Protein AF-W1XNH8-F1 (afdb_monomer)

Mean predicted aligned error: 4.74 Å

Nearest PDB structures (foldseek):
  5d0n-assembly1_A  TM=9.566E-01  e=1.622E-05  Zea mays
  5wtd-assembly1_A  TM=5.239E-01  e=3.027E+00  Homo sapiens
  8j3g-assembly1_A  TM=3.648E-01  e=2.015E+00  Coptis chinensis
  8dp2-assembly1_A  TM=4.275E-01  e=3.710E+00  Pseudomonas aeruginosa PAO1

Secondary structure (DSSP, 8-state):
---TTT-THHHHT-SEEEEESTTSSHHHHHHHHHHTT--EEEEE--TTPPPPHHHHHS-GGGEEEE-----

Solvent-accessible surface area (backbone atoms only — not comparable to full-atom values): 4480 Å² total; per-residue (Å²): 140,82,68,83,70,80,50,74,69,48,64,74,72,27,66,31,36,42,33,29,46,88,91,39,56,59,67,66,50,38,52,56,35,43,74,73,74,38,47,56,34,64,45,78,52,52,88,96,57,81,77,65,70,60,67,76,73,44,68,70,90,34,55,44,80,36,77,71,80,93,121

Structure (mmCIF, N/CA/C/O backbone):
data_AF-W1XNH8-F1
#
_entry.id   AF-W1XNH8-F1
#
loop_
_atom_site.group_PDB
_atom_site.id
_atom_site.type_symbol
_atom_site.label_atom_id
_atom_site.label_alt_id
_atom_site.label_comp_id
_atom_site.label_asym_id
_atom_site.label_entity_id
_atom_site.label_seq_id
_atom_site.pdbx_PDB_ins_code
_atom_site.Cartn_x
_atom_site.Cartn_y
_atom_site.Cartn_z
_atom_site.occupancy
_atom_site.B_iso_or_equiv
_atom_site.auth_seq_id
_atom_site.auth_comp_id
_atom_site.auth_asym_id
_atom_site.auth_atom_id
_atom_site.pdbx_PDB_model_num
ATOM 1 N N . LYS A 1 1 ? 8.831 8.412 6.006 1.00 41.66 1 LYS A N 1
ATOM 2 C CA . LYS A 1 1 ? 9.582 7.165 5.740 1.00 41.66 1 LYS A CA 1
ATOM 3 C C . LYS A 1 1 ? 8.889 6.034 6.488 1.00 41.66 1 LYS A C 1
ATOM 5 O O . LYS A 1 1 ? 9.124 5.877 7.675 1.00 41.66 1 LYS A O 1
ATOM 10 N N . TYR A 1 2 ? 7.946 5.366 5.831 1.00 47.59 2 TY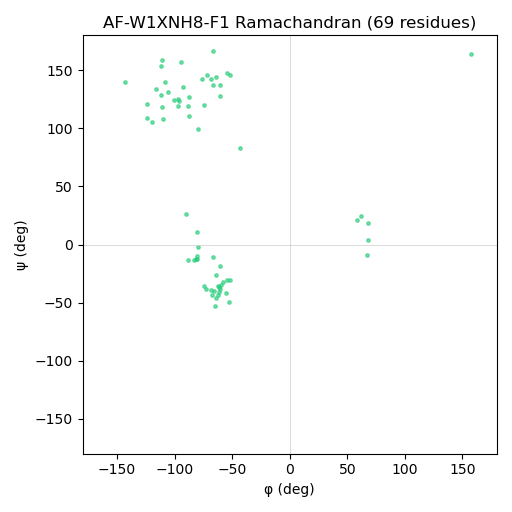R A N 1
ATOM 11 C CA . TYR A 1 2 ? 7.404 4.079 6.263 1.00 47.59 2 TYR A CA 1
ATOM 12 C C . TYR A 1 2 ? 7.952 3.096 5.232 1.00 47.59 2 TYR A C 1
ATOM 14 O O . TYR A 1 2 ? 7.628 3.228 4.055 1.00 47.59 2 TYR A O 1
ATOM 22 N N . ASP A 1 3 ? 8.911 2.281 5.664 1.00 50.25 3 ASP A N 1
ATOM 23 C CA . ASP A 1 3 ? 9.753 1.455 4.799 1.00 50.25 3 ASP A CA 1
ATOM 24 C C . ASP A 1 3 ? 8.962 0.336 4.122 1.00 50.25 3 ASP A C 1
ATOM 26 O O . ASP A 1 3 ? 8.094 -0.294 4.728 1.00 50.25 3 ASP A O 1
ATOM 30 N N . ASP A 1 4 ? 9.347 0.099 2.872 1.00 52.34 4 ASP A N 1
ATOM 31 C CA . ASP A 1 4 ? 8.910 -0.920 1.922 1.00 52.34 4 ASP A CA 1
ATOM 32 C C . ASP A 1 4 ? 8.764 -2.327 2.534 1.00 52.34 4 ASP A C 1
ATOM 34 O O . ASP A 1 4 ? 9.659 -3.167 2.448 1.00 52.34 4 ASP A O 1
ATOM 38 N N . GLY A 1 5 ? 7.625 -2.601 3.174 1.00 50.66 5 GLY A N 1
ATOM 39 C CA . GLY A 1 5 ? 7.219 -3.951 3.580 1.00 50.66 5 GLY A CA 1
ATOM 40 C C . GLY A 1 5 ? 8.046 -4.613 4.691 1.00 50.66 5 GLY A C 1
ATOM 41 O O . GLY A 1 5 ? 7.773 -5.758 5.030 1.00 50.66 5 GLY A O 1
ATOM 42 N N . LYS A 1 6 ? 9.026 -3.926 5.294 1.00 53.34 6 LYS A N 1
ATOM 43 C CA . LYS A 1 6 ? 9.893 -4.516 6.338 1.00 53.34 6 LYS A CA 1
ATOM 44 C C . LYS A 1 6 ? 9.285 -4.548 7.736 1.00 53.34 6 LYS A C 1
ATOM 46 O O . LYS A 1 6 ? 9.834 -5.202 8.617 1.00 53.34 6 LYS A O 1
ATOM 51 N N . ASN A 1 7 ? 8.184 -3.835 7.965 1.00 58.69 7 ASN A N 1
ATOM 52 C CA . ASN A 1 7 ? 7.529 -3.809 9.265 1.00 58.69 7 ASN A CA 1
ATOM 53 C C . ASN A 1 7 ? 6.089 -4.330 9.125 1.00 58.69 7 ASN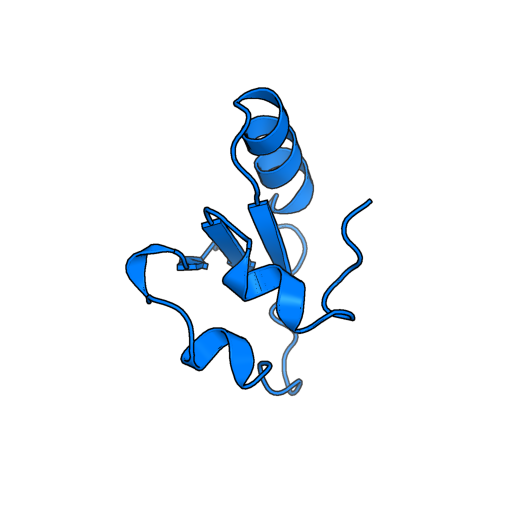 A C 1
ATOM 55 O O . ASN A 1 7 ? 5.236 -3.588 8.632 1.00 58.69 7 ASN A O 1
ATOM 59 N N . PRO A 1 8 ? 5.802 -5.567 9.570 1.00 58.56 8 PRO A N 1
ATOM 60 C CA . PRO A 1 8 ? 4.467 -6.173 9.523 1.00 58.56 8 PRO A CA 1
ATOM 61 C C . PRO A 1 8 ? 3.375 -5.288 10.140 1.00 58.56 8 PRO A C 1
ATOM 63 O O . PRO A 1 8 ? 2.237 -5.24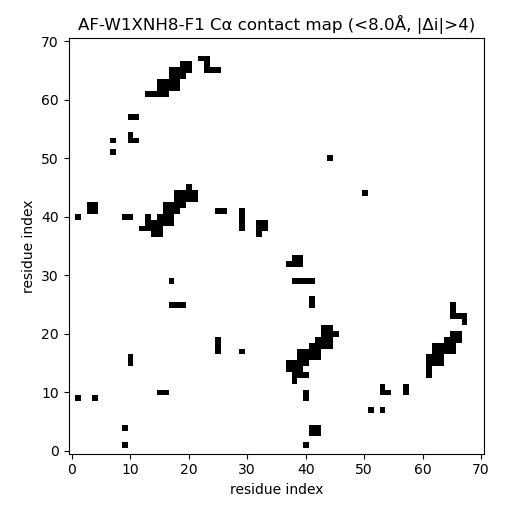9 9.677 1.00 58.56 8 PRO A O 1
ATOM 66 N N . SER A 1 9 ? 3.756 -4.477 11.136 1.00 64.00 9 SER A N 1
ATOM 67 C CA . SER A 1 9 ? 2.873 -3.508 11.798 1.00 64.00 9 SER A CA 1
ATOM 68 C C . SER A 1 9 ? 2.406 -2.346 10.906 1.00 64.00 9 SER A C 1
ATOM 70 O O . SER A 1 9 ? 1.521 -1.582 11.297 1.00 64.00 9 SER A O 1
ATOM 72 N N . GLY A 1 10 ? 2.988 -2.180 9.714 1.00 80.44 10 GLY A N 1
ATOM 73 C CA . GLY A 1 10 ? 2.646 -1.114 8.775 1.00 80.44 10 GLY A CA 1
ATOM 74 C C . GLY A 1 10 ? 1.247 -1.258 8.175 1.00 80.44 10 GLY A C 1
ATOM 75 O O . GLY A 1 10 ? 0.547 -0.255 8.050 1.00 80.44 10 GLY A O 1
ATOM 76 N N . PHE A 1 11 ? 0.809 -2.482 7.853 1.00 89.50 11 PHE A N 1
ATOM 77 C CA . PHE A 1 11 ? -0.502 -2.719 7.230 1.00 89.50 11 PHE A CA 1
ATOM 78 C C . PHE A 1 11 ? -1.660 -2.535 8.207 1.00 89.50 11 PHE A C 1
ATOM 80 O O . PHE A 1 11 ? -2.688 -1.962 7.854 1.00 89.50 11 PHE A O 1
ATOM 87 N N . GLU A 1 12 ? -1.479 -2.959 9.456 1.00 88.81 12 GLU A N 1
ATOM 88 C CA . GLU A 1 12 ? -2.492 -2.810 10.502 1.00 88.81 12 GLU A CA 1
ATOM 89 C C . GLU A 1 12 ? -2.796 -1.330 10.788 1.00 88.81 12 GLU A C 1
ATOM 91 O O . GLU A 1 12 ? -3.959 -0.920 10.876 1.00 88.81 12 GLU A O 1
ATOM 96 N N . LYS A 1 13 ? -1.740 -0.509 10.858 1.00 91.00 13 LYS A N 1
ATOM 97 C CA . LYS A 1 13 ? -1.814 0.931 11.148 1.00 91.00 13 LYS A CA 1
ATOM 98 C C . LYS A 1 13 ? -2.195 1.789 9.940 1.00 91.00 13 LYS A C 1
ATOM 100 O O . LYS A 1 13 ? -2.421 2.989 10.114 1.00 91.00 13 LYS A O 1
ATOM 105 N N . ALA A 1 14 ? -2.223 1.213 8.739 1.00 93.88 14 ALA A N 1
ATOM 106 C CA . ALA A 1 14 ? -2.589 1.926 7.527 1.00 93.88 14 ALA A CA 1
ATOM 107 C C . ALA A 1 14 ? -4.107 2.138 7.450 1.00 93.88 14 ALA A C 1
ATOM 109 O O . ALA A 1 14 ? -4.910 1.268 7.809 1.00 93.88 14 ALA A O 1
ATOM 110 N N . ASP A 1 15 ? -4.496 3.300 6.937 1.00 96.12 15 ASP A N 1
ATOM 111 C CA . ASP A 1 15 ? -5.873 3.569 6.530 1.00 96.12 15 ASP A CA 1
ATOM 112 C C . ASP A 1 15 ? -6.174 2.843 5.211 1.00 96.12 15 ASP A C 1
ATOM 114 O O . ASP A 1 15 ? -7.270 2.317 5.022 1.00 96.12 15 ASP A O 1
ATOM 118 N N . ILE A 1 16 ? -5.168 2.767 4.332 1.00 96.44 16 ILE A N 1
ATOM 119 C CA . ILE A 1 16 ? -5.227 2.114 3.024 1.00 96.44 16 ILE A CA 1
ATOM 120 C C . ILE A 1 16 ? -3.901 1.416 2.697 1.00 96.44 16 ILE A C 1
ATOM 122 O O . ILE A 1 16 ? -2.819 1.950 2.943 1.00 96.44 16 ILE A O 1
ATOM 126 N N . VAL A 1 17 ? -3.983 0.228 2.109 1.00 96.25 17 VAL A N 1
ATOM 127 C CA . VAL A 1 17 ? -2.853 -0.522 1.561 1.00 96.25 17 VAL A CA 1
ATOM 128 C C . VAL A 1 17 ? -2.985 -0.549 0.046 1.00 96.25 17 VAL A C 1
ATOM 130 O O . VAL A 1 17 ? -3.956 -1.069 -0.496 1.00 96.25 17 VAL A O 1
ATOM 133 N N . ILE A 1 18 ? -2.005 0.026 -0.639 1.00 97.12 18 ILE A N 1
ATOM 134 C CA . ILE A 1 18 ? -1.961 0.105 -2.093 1.00 97.12 18 ILE A CA 1
ATOM 135 C C . ILE A 1 18 ? -1.081 -1.031 -2.605 1.00 97.12 18 ILE A C 1
ATOM 137 O O . ILE A 1 18 ? 0.115 -1.086 -2.304 1.00 97.12 18 ILE A O 1
ATOM 141 N N . ILE A 1 19 ? -1.666 -1.909 -3.415 1.00 95.81 19 ILE A N 1
ATOM 142 C CA . ILE A 1 19 ? -0.969 -3.019 -4.066 1.00 95.81 19 ILE A CA 1
ATOM 143 C C . ILE A 1 19 ? -0.897 -2.802 -5.576 1.00 95.81 19 ILE A C 1
ATOM 145 O O . ILE A 1 19 ? -1.728 -2.111 -6.156 1.00 95.81 19 ILE A O 1
ATOM 149 N N . GLY A 1 20 ? 0.105 -3.373 -6.239 1.00 95.12 20 GLY A N 1
ATOM 150 C CA . GLY A 1 20 ? 0.199 -3.351 -7.702 1.00 95.12 20 GLY A CA 1
ATOM 151 C C . GLY A 1 20 ? 1.617 -3.561 -8.222 1.00 95.12 20 GLY A C 1
ATOM 152 O O . GLY A 1 20 ? 2.593 -3.386 -7.485 1.00 95.12 20 GLY A O 1
ATOM 153 N N . VAL A 1 21 ? 1.744 -3.880 -9.510 1.00 93.88 21 VAL A N 1
ATOM 154 C CA . VAL A 1 21 ? 3.040 -4.081 -10.186 1.00 93.88 21 VAL A CA 1
ATOM 155 C C . VAL A 1 21 ? 3.850 -2.785 -10.289 1.00 93.88 21 VAL A C 1
ATOM 157 O O . VAL A 1 21 ? 3.341 -1.693 -10.037 1.00 93.88 21 VAL A O 1
ATOM 160 N N . SER A 1 22 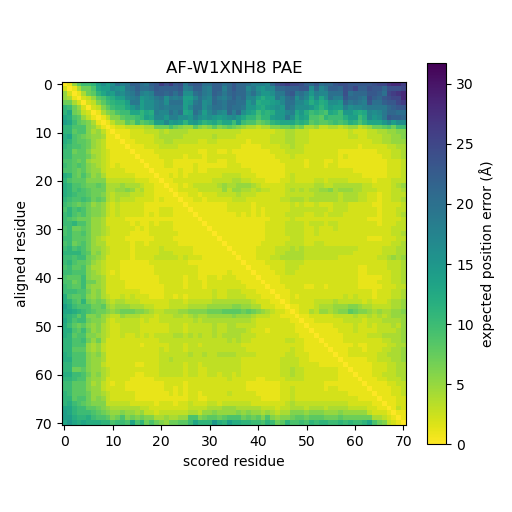? 5.140 -2.868 -10.61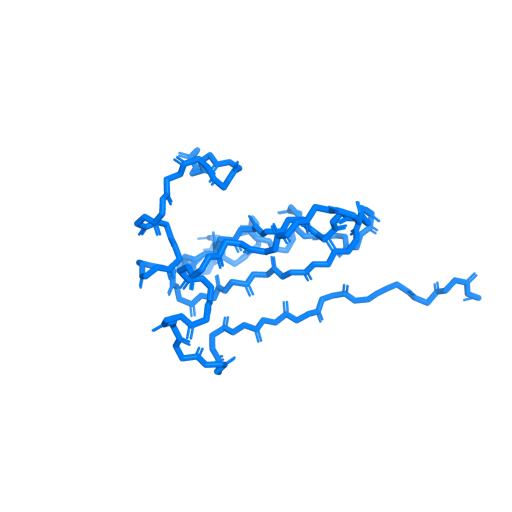6 1.00 90.38 22 SER A N 1
ATOM 161 C CA . SER A 1 22 ? 5.963 -1.668 -10.827 1.00 90.38 22 SER A CA 1
ATOM 162 C C . SER A 1 22 ? 5.339 -0.725 -11.870 1.00 90.38 22 SER A C 1
ATOM 164 O O . SER A 1 22 ? 4.713 -1.181 -12.823 1.00 90.38 22 SER A O 1
ATOM 166 N N . ARG A 1 23 ? 5.539 0.590 -11.693 1.00 90.69 23 ARG A N 1
ATOM 167 C CA . ARG A 1 23 ? 5.040 1.669 -12.575 1.00 90.69 23 ARG A CA 1
ATOM 168 C C . ARG A 1 23 ? 3.516 1.892 -12.591 1.00 90.69 23 ARG A C 1
ATOM 170 O O . ARG A 1 23 ? 3.024 2.605 -13.450 1.00 90.69 23 ARG A O 1
ATOM 177 N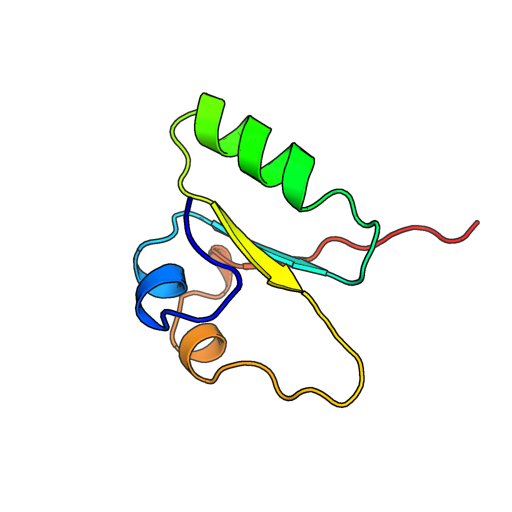 N . THR A 1 24 ? 2.780 1.411 -11.588 1.00 94.75 24 THR A N 1
ATOM 178 C CA . THR A 1 24 ? 1.347 1.732 -11.386 1.00 94.75 24 THR A CA 1
ATOM 179 C C . THR A 1 24 ? 1.097 2.971 -10.507 1.00 94.75 24 THR A C 1
ATOM 181 O O . THR A 1 24 ? 0.086 3.061 -9.823 1.00 94.75 24 THR A O 1
ATOM 184 N N . SER A 1 25 ? 2.037 3.922 -10.443 1.00 94.94 25 SER A N 1
ATOM 185 C CA . SER A 1 25 ? 1.895 5.191 -9.691 1.00 94.94 25 SER A CA 1
ATOM 186 C C . SER A 1 25 ? 1.619 5.087 -8.176 1.00 94.94 25 SER A C 1
ATOM 188 O O . SER A 1 25 ? 1.187 6.063 -7.559 1.00 94.94 25 SER A O 1
ATOM 190 N N . LYS A 1 26 ? 1.942 3.951 -7.537 1.00 95.44 26 LYS A N 1
ATOM 191 C CA . LYS A 1 26 ? 1.775 3.749 -6.080 1.00 95.44 26 LYS A CA 1
ATOM 192 C C . LYS A 1 26 ? 2.423 4.852 -5.234 1.00 95.44 26 LYS A C 1
ATOM 194 O O . LYS A 1 26 ? 1.766 5.420 -4.368 1.00 95.44 26 LYS A O 1
ATOM 199 N N . THR A 1 27 ? 3.688 5.193 -5.498 1.00 94.25 27 THR A N 1
ATOM 200 C CA . THR A 1 27 ? 4.426 6.176 -4.684 1.00 94.25 27 THR A CA 1
ATOM 201 C C . THR A 1 27 ? 3.813 7.580 -4.772 1.00 94.25 27 THR A C 1
ATOM 203 O O . THR A 1 27 ? 3.448 8.104 -3.717 1.00 94.25 27 THR A O 1
ATOM 206 N N . PRO A 1 28 ? 3.578 8.168 -5.967 1.00 96.12 28 PRO A N 1
ATOM 207 C CA . PRO A 1 28 ? 2.855 9.437 -6.078 1.00 96.12 28 PRO A CA 1
ATOM 208 C C . PRO A 1 28 ? 1.469 9.421 -5.418 1.00 96.12 28 PRO A C 1
ATOM 210 O O . PRO A 1 28 ? 1.127 10.365 -4.706 1.00 96.12 28 PRO A O 1
ATOM 213 N N . LEU A 1 29 ? 0.692 8.340 -5.578 1.00 96.88 29 LEU A N 1
ATOM 214 C CA . LEU A 1 29 ? -0.627 8.227 -4.949 1.00 96.88 29 LEU A CA 1
ATOM 215 C C . LEU A 1 29 ? -0.528 8.212 -3.418 1.00 96.88 29 LEU A C 1
ATOM 217 O O . LEU A 1 29 ? -1.245 8.946 -2.743 1.00 96.88 29 LEU A O 1
ATOM 221 N N . SER A 1 30 ? 0.390 7.421 -2.862 1.00 95.38 30 SER A N 1
ATOM 222 C CA . SER A 1 30 ? 0.611 7.354 -1.414 1.00 95.38 30 SER A 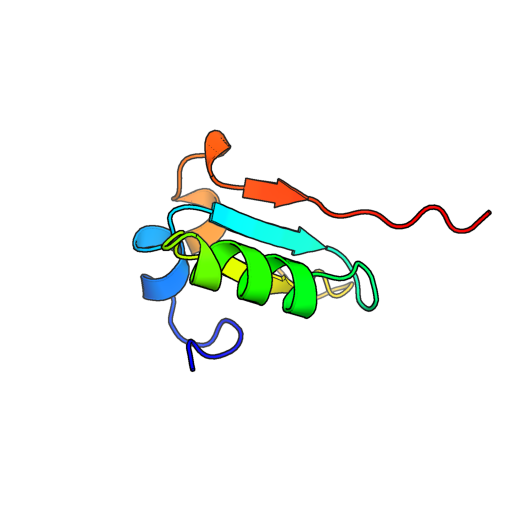CA 1
ATOM 223 C C . SER A 1 30 ? 1.067 8.697 -0.829 1.00 95.38 30 SER A C 1
ATOM 225 O O . SER A 1 30 ? 0.626 9.074 0.256 1.00 95.38 30 SER A O 1
ATOM 227 N N . MET A 1 31 ? 1.871 9.471 -1.571 1.00 96.38 31 MET A N 1
ATOM 228 C CA . MET A 1 31 ? 2.265 10.830 -1.184 1.00 96.38 31 MET A CA 1
ATOM 229 C C . MET A 1 31 ? 1.075 11.796 -1.204 1.00 96.38 31 MET A C 1
ATOM 231 O O . MET A 1 31 ? 0.895 12.572 -0.265 1.00 96.38 31 MET A O 1
ATOM 235 N N . PHE A 1 32 ? 0.235 11.731 -2.239 1.00 97.50 32 PHE A N 1
ATOM 236 C CA . PHE A 1 32 ? -0.982 12.540 -2.324 1.00 97.50 32 PHE A CA 1
ATOM 237 C C . PHE A 1 32 ? -1.959 12.236 -1.178 1.00 97.50 32 PHE A C 1
ATOM 239 O O . PHE A 1 32 ? -2.530 13.147 -0.577 1.00 97.50 32 PHE A O 1
ATOM 246 N N . LEU A 1 33 ? -2.120 10.960 -0.822 1.00 97.00 33 LEU A N 1
ATOM 247 C CA . LEU A 1 33 ? -2.940 10.535 0.314 1.00 97.00 33 LEU A CA 1
ATOM 248 C C . LEU A 1 33 ? -2.360 11.018 1.649 1.00 97.00 33 LEU A C 1
ATOM 250 O O . LEU A 1 33 ? -3.109 11.517 2.489 1.00 97.00 33 LEU A O 1
ATOM 254 N N . ALA A 1 34 ? -1.036 10.974 1.814 1.00 95.50 34 ALA A N 1
ATOM 255 C CA . ALA A 1 34 ? -0.374 11.508 3.001 1.00 95.50 34 ALA A CA 1
ATOM 256 C C . ALA A 1 34 ? -0.626 13.017 3.178 1.00 95.50 34 ALA A C 1
ATOM 258 O O . ALA A 1 34 ? -0.883 13.461 4.297 1.00 95.50 34 ALA A O 1
ATOM 259 N N . TYR A 1 35 ? -0.644 13.799 2.089 1.00 97.25 35 TYR A N 1
ATOM 260 C CA . TYR A 1 35 ? -1.033 15.218 2.130 1.00 97.25 35 TYR A CA 1
ATOM 261 C C . TYR A 1 35 ? -2.473 15.411 2.637 1.00 97.25 35 TYR A C 1
ATOM 263 O O . TYR A 1 35 ? -2.756 16.337 3.395 1.00 97.25 35 TYR A O 1
ATOM 271 N N . LYS A 1 36 ? -3.373 14.479 2.306 1.00 97.56 36 LYS A N 1
ATOM 272 C CA . LYS A 1 36 ? -4.745 14.422 2.837 1.00 97.56 36 LYS A CA 1
ATOM 273 C C . LYS A 1 36 ? -4.853 13.802 4.235 1.00 97.56 36 LYS A C 1
ATOM 275 O O . LYS A 1 36 ? -5.962 13.543 4.692 1.00 97.56 36 LYS A O 1
ATOM 280 N N . LYS A 1 37 ? -3.728 13.584 4.927 1.00 96.94 37 LYS A N 1
ATOM 281 C CA . LYS A 1 37 ? -3.641 12.940 6.250 1.00 96.94 37 LYS A CA 1
ATOM 282 C C . LYS A 1 37 ? -4.146 11.490 6.273 1.00 96.94 37 LYS A C 1
ATOM 284 O O . LYS A 1 37 ? -4.521 10.998 7.332 1.00 96.94 37 LYS A O 1
ATOM 289 N N . ILE A 1 38 ? -4.119 10.804 5.130 1.00 97.06 38 ILE A N 1
ATOM 290 C CA . ILE A 1 38 ? -4.445 9.378 5.005 1.00 97.06 38 ILE A CA 1
ATOM 291 C C . ILE A 1 38 ? -3.138 8.580 5.037 1.00 97.06 38 ILE A C 1
ATOM 293 O O . ILE A 1 38 ? -2.235 8.808 4.228 1.00 97.06 38 ILE A O 1
ATOM 297 N N . LYS A 1 39 ? -3.026 7.629 5.967 1.00 94.81 39 LYS A N 1
ATOM 298 C CA . LYS A 1 39 ? -1.858 6.752 6.112 1.00 94.81 39 LYS A CA 1
ATOM 299 C C . LYS A 1 39 ? -1.919 5.629 5.082 1.00 94.81 39 LYS A C 1
ATOM 301 O O . LYS A 1 39 ? -2.612 4.633 5.282 1.00 94.81 39 LYS A O 1
ATOM 306 N N . ALA A 1 40 ? -1.175 5.788 3.993 1.00 95.19 40 ALA A N 1
ATOM 307 C CA . ALA A 1 40 ? -1.024 4.762 2.970 1.00 95.19 40 ALA A CA 1
ATOM 308 C C . ALA A 1 40 ? 0.210 3.882 3.229 1.00 95.19 40 ALA A C 1
ATOM 310 O O . ALA A 1 40 ? 1.295 4.397 3.506 1.00 95.19 40 ALA A O 1
ATOM 311 N N . ALA A 1 41 ? 0.053 2.566 3.089 1.00 94.19 41 ALA A N 1
ATOM 312 C CA . ALA A 1 41 ? 1.156 1.616 2.968 1.00 94.19 41 ALA A CA 1
ATOM 313 C C . ALA A 1 41 ? 1.226 1.088 1.529 1.00 94.19 41 ALA A C 1
ATOM 315 O O . ALA A 1 41 ? 0.192 0.806 0.928 1.00 94.19 41 ALA A O 1
ATOM 316 N N . ASN A 1 42 ? 2.431 0.933 0.981 1.00 93.31 42 ASN A N 1
ATOM 317 C CA . ASN A 1 42 ? 2.635 0.385 -0.360 1.00 93.31 42 ASN A CA 1
ATOM 318 C C . ASN A 1 42 ? 3.168 -1.047 -0.257 1.00 93.31 42 ASN A C 1
ATOM 320 O O . ASN A 1 42 ? 4.147 -1.285 0.447 1.00 93.31 42 ASN A O 1
ATOM 324 N N . LEU A 1 43 ? 2.561 -1.977 -0.992 1.00 93.19 43 LEU A N 1
ATOM 325 C CA . LEU A 1 43 ? 3.063 -3.340 -1.159 1.00 93.19 43 LEU A CA 1
ATOM 326 C C . LEU A 1 43 ? 3.222 -3.633 -2.661 1.00 93.19 43 LEU A C 1
ATOM 328 O O . LEU A 1 43 ? 2.227 -3.725 -3.385 1.00 93.19 43 LEU A O 1
ATOM 332 N N . PRO A 1 44 ? 4.457 -3.734 -3.181 1.00 93.06 44 PRO A N 1
ATOM 333 C CA . PRO A 1 44 ? 4.663 -4.103 -4.574 1.00 93.06 44 PRO A CA 1
ATOM 334 C C . PRO A 1 44 ? 4.214 -5.546 -4.821 1.00 93.06 44 PRO A C 1
ATOM 336 O O . PRO A 1 44 ? 4.522 -6.442 -4.040 1.00 93.06 44 PRO A O 1
ATOM 339 N N . LEU A 1 45 ? 3.522 -5.771 -5.939 1.00 92.88 45 LEU A N 1
ATOM 340 C CA . LEU A 1 45 ? 3.292 -7.119 -6.452 1.00 92.88 45 LEU A CA 1
ATOM 341 C C . LEU A 1 45 ? 4.471 -7.487 -7.350 1.00 92.88 45 LEU A C 1
ATOM 343 O O . LEU A 1 45 ? 4.654 -6.890 -8.415 1.00 92.88 45 LEU A O 1
ATOM 347 N N . VAL A 1 46 ? 5.280 -8.434 -6.886 1.00 92.06 46 VAL A N 1
ATOM 348 C CA . VAL A 1 46 ? 6.406 -9.004 -7.628 1.00 92.06 46 VAL A CA 1
ATOM 349 C C . VAL A 1 46 ? 6.048 -10.458 -7.937 1.00 92.06 46 VAL A C 1
ATOM 351 O O . VAL A 1 46 ? 5.642 -11.166 -7.015 1.00 92.06 46 VAL A O 1
ATOM 354 N N . PRO A 1 47 ? 6.150 -10.909 -9.201 1.00 88.25 47 PRO A N 1
ATOM 355 C CA . PRO A 1 47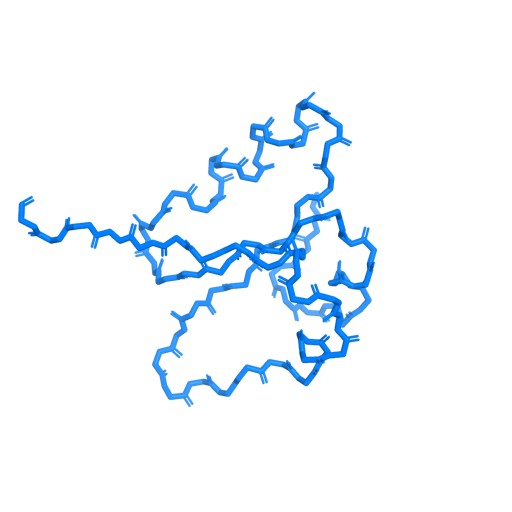 ? 5.951 -12.316 -9.534 1.00 88.25 47 PRO A CA 1
ATOM 356 C C . PRO A 1 47 ? 6.816 -13.221 -8.652 1.00 88.25 47 PRO A C 1
ATOM 358 O O . PRO A 1 47 ? 7.922 -12.834 -8.283 1.00 88.25 47 PRO A O 1
ATOM 361 N N . GLU A 1 48 ? 6.302 -14.404 -8.313 1.00 91.31 48 GLU A N 1
ATOM 362 C CA . GLU A 1 48 ? 7.002 -15.443 -7.530 1.00 91.31 48 GLU A CA 1
ATOM 363 C C . GLU A 1 48 ? 7.305 -15.090 -6.063 1.00 91.31 48 GLU A C 1
ATOM 365 O O . GLU A 1 48 ? 7.668 -15.969 -5.283 1.00 91.31 48 GLU A O 1
ATOM 370 N N . VAL A 1 49 ? 7.095 -13.840 -5.645 1.00 90.12 49 VAL A N 1
ATOM 371 C CA . VAL A 1 49 ? 7.230 -13.434 -4.246 1.00 90.12 49 VAL A CA 1
ATOM 372 C C . VAL A 1 49 ? 5.890 -13.645 -3.536 1.00 90.12 49 VAL A C 1
ATOM 374 O O . VAL A 1 49 ? 4.893 -13.026 -3.924 1.00 90.12 49 VAL A O 1
ATOM 377 N N . PRO A 1 50 ? 5.825 -14.494 -2.493 1.00 91.44 50 PRO A N 1
ATOM 378 C CA . PRO A 1 50 ? 4.604 -14.662 -1.721 1.00 91.44 50 PRO A CA 1
ATOM 379 C C . PRO A 1 50 ? 4.232 -13.356 -1.014 1.00 91.44 50 PRO A C 1
ATOM 381 O O . PRO A 1 50 ? 5.092 -12.599 -0.557 1.00 91.44 50 PRO A O 1
ATOM 384 N N . LEU A 1 51 ? 2.930 -13.096 -0.913 1.00 91.12 51 LEU A N 1
ATOM 385 C CA . LEU A 1 51 ? 2.432 -11.935 -0.183 1.00 91.12 51 LEU A CA 1
ATOM 386 C C . LEU A 1 51 ? 2.602 -12.142 1.332 1.00 91.12 51 LEU A C 1
ATOM 388 O O . LEU A 1 51 ? 2.430 -13.268 1.803 1.00 91.12 51 LEU A O 1
ATOM 392 N N . PRO A 1 52 ? 2.885 -11.078 2.106 1.00 90.31 52 PRO A N 1
ATOM 393 C CA . PRO A 1 52 ? 2.961 -11.173 3.562 1.00 90.31 52 PRO A CA 1
ATOM 394 C C . PRO A 1 52 ? 1.628 -11.636 4.164 1.00 90.31 52 PRO A C 1
ATOM 396 O O . PRO A 1 52 ? 0.569 -11.136 3.775 1.00 90.31 52 PRO A O 1
ATOM 399 N N . GLU A 1 53 ? 1.662 -12.543 5.143 1.00 91.25 53 GLU A N 1
ATOM 400 C CA . GLU A 1 53 ? 0.450 -13.059 5.795 1.00 91.25 53 GLU A CA 1
ATOM 401 C C . GLU A 1 53 ? -0.396 -11.953 6.437 1.00 91.25 53 GLU A C 1
ATOM 403 O O . GLU A 1 53 ? -1.620 -12.042 6.510 1.00 91.25 5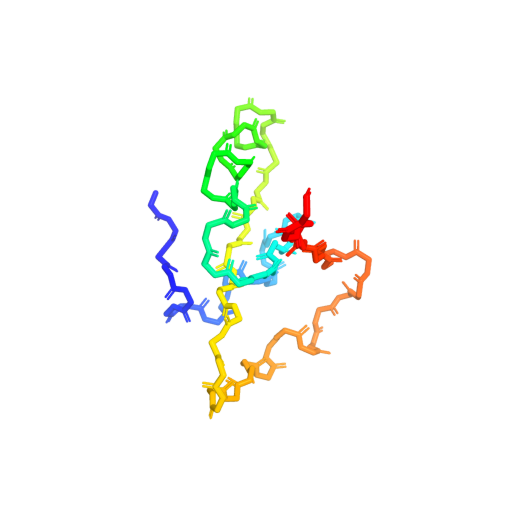3 GLU A O 1
ATOM 408 N N . GLU A 1 54 ? 0.250 -10.896 6.919 1.00 89.81 54 GLU A N 1
ATOM 409 C CA . GLU A 1 54 ? -0.388 -9.767 7.586 1.00 89.81 54 GLU A CA 1
ATOM 410 C C . GLU A 1 54 ? -1.329 -8.997 6.661 1.00 89.81 54 GLU A C 1
ATOM 412 O O . GLU A 1 54 ? -2.311 -8.426 7.136 1.00 89.81 54 GLU A O 1
ATOM 417 N N . LEU A 1 55 ? -1.098 -9.043 5.344 1.00 91.38 55 LEU A N 1
ATOM 418 C CA . LEU A 1 55 ? -2.029 -8.495 4.359 1.00 91.38 55 LEU A CA 1
ATOM 419 C C . LEU A 1 55 ? -3.392 -9.198 4.425 1.00 91.38 55 LEU A C 1
ATOM 421 O O . LEU A 1 55 ? -4.426 -8.553 4.283 1.00 91.38 55 LEU A O 1
ATOM 425 N N . PHE A 1 56 ? -3.403 -10.508 4.676 1.00 92.75 56 PHE A N 1
ATOM 426 C CA . PHE A 1 56 ? -4.630 -11.303 4.770 1.00 92.75 56 PHE A CA 1
ATOM 427 C C . PHE A 1 56 ? -5.320 -11.173 6.133 1.00 92.75 56 PHE A C 1
ATOM 429 O O . PHE A 1 56 ? -6.473 -11.573 6.281 1.00 92.75 56 PHE A O 1
ATOM 436 N N . LYS A 1 57 ? -4.632 -10.600 7.128 1.00 93.25 57 LYS A N 1
ATOM 437 C CA . LYS A 1 57 ? -5.159 -10.366 8.482 1.00 93.25 57 LYS A CA 1
ATOM 438 C C . LYS A 1 57 ? -5.884 -9.016 8.603 1.00 93.25 57 LYS A C 1
ATOM 440 O O . LYS A 1 57 ? -6.602 -8.803 9.577 1.00 93.25 57 LYS A O 1
ATOM 445 N N . ILE A 1 58 ? -5.733 -8.106 7.632 1.00 93.75 58 ILE A N 1
ATOM 446 C CA . ILE A 1 58 ? -6.408 -6.797 7.630 1.00 93.75 58 ILE A CA 1
ATOM 447 C C . ILE A 1 58 ? -7.725 -6.813 6.828 1.00 93.75 58 ILE A C 1
ATOM 449 O O . ILE A 1 58 ? -7.897 -7.629 5.924 1.00 93.75 58 ILE A O 1
ATOM 453 N N . PRO A 1 59 ? -8.674 -5.893 7.101 1.00 96.75 59 PRO A N 1
ATOM 454 C CA . PRO A 1 59 ? -9.923 -5.827 6.347 1.00 96.75 59 PRO A CA 1
ATOM 455 C C . PRO A 1 59 ? -9.690 -5.567 4.853 1.00 96.75 59 PRO A C 1
ATOM 457 O O . PRO A 1 59 ? -9.085 -4.557 4.494 1.00 96.75 59 PRO A O 1
ATOM 460 N N . ALA A 1 60 ? -10.276 -6.396 3.984 1.00 95.69 60 ALA A N 1
ATOM 461 C CA . ALA A 1 60 ? -10.140 -6.278 2.526 1.00 95.69 60 ALA A CA 1
ATOM 462 C C . ALA A 1 60 ? -10.517 -4.887 1.979 1.00 95.69 60 ALA A C 1
ATOM 464 O O . ALA A 1 60 ? -9.903 -4.408 1.035 1.00 95.69 60 ALA A O 1
ATOM 465 N N . LYS A 1 61 ? -11.459 -4.183 2.626 1.00 96.81 61 LYS A N 1
ATOM 466 C CA . LYS A 1 61 ? -11.852 -2.802 2.277 1.00 96.81 61 LYS A CA 1
ATOM 467 C C . LYS A 1 61 ? -10.720 -1.770 2.373 1.00 96.81 61 LYS A C 1
ATOM 469 O O . LYS A 1 61 ? -10.857 -0.678 1.836 1.00 96.81 61 LYS A O 1
ATOM 474 N N . LYS A 1 62 ? -9.638 -2.079 3.097 1.00 95.94 62 LYS A N 1
ATOM 475 C CA . LYS A 1 62 ? -8.442 -1.232 3.166 1.00 95.94 62 LYS A CA 1
ATOM 476 C C . LYS A 1 62 ? -7.498 -1.469 1.985 1.00 95.94 62 LYS A C 1
ATOM 478 O O . LYS A 1 62 ? -6.574 -0.688 1.812 1.00 95.94 62 LYS A O 1
ATOM 483 N N . ILE A 1 63 ? -7.679 -2.534 1.206 1.00 96.75 63 ILE A N 1
ATOM 484 C CA . ILE A 1 63 ? -6.743 -2.949 0.159 1.00 96.75 63 ILE A CA 1
ATOM 485 C C . ILE A 1 63 ? -7.232 -2.419 -1.189 1.00 96.75 63 ILE A C 1
ATOM 487 O O . ILE A 1 63 ? -8.355 -2.692 -1.602 1.00 96.75 63 ILE A O 1
ATOM 491 N N . VAL A 1 64 ? -6.375 -1.677 -1.889 1.00 97.69 64 VAL A N 1
ATOM 492 C CA . VAL A 1 64 ? -6.660 -1.129 -3.220 1.00 97.69 64 VAL A CA 1
ATOM 493 C C . VAL A 1 64 ? -5.594 -1.590 -4.203 1.00 97.69 64 VAL A C 1
ATOM 495 O O . VAL A 1 64 ? -4.408 -1.310 -4.028 1.00 97.69 64 VAL A O 1
ATOM 498 N N . GLY A 1 65 ? -6.026 -2.294 -5.248 1.00 96.81 65 GLY A N 1
ATOM 499 C CA . GLY A 1 65 ? -5.168 -2.725 -6.345 1.00 96.81 65 GLY A CA 1
ATOM 500 C C . GLY A 1 65 ? -5.066 -1.668 -7.436 1.00 96.81 65 GLY A C 1
ATOM 501 O O . GLY A 1 65 ? -6.079 -1.218 -7.962 1.00 96.81 65 GLY A O 1
ATOM 502 N N . LEU A 1 66 ? -3.838 -1.297 -7.793 1.00 96.81 66 LEU A N 1
ATOM 503 C CA . LEU A 1 66 ? -3.542 -0.486 -8.965 1.00 96.81 66 LEU A CA 1
ATOM 504 C C . LEU A 1 66 ? -3.056 -1.383 -10.095 1.00 96.81 66 LEU A C 1
ATOM 506 O O . LEU A 1 66 ? -2.059 -2.101 -9.957 1.00 96.81 66 LEU A O 1
ATOM 510 N N . ILE A 1 67 ? -3.743 -1.275 -11.221 1.00 94.81 67 ILE A N 1
ATOM 511 C CA . ILE A 1 67 ? -3.377 -1.892 -12.489 1.00 94.81 67 ILE A CA 1
ATOM 512 C C . ILE A 1 67 ? -2.967 -0.799 -13.473 1.00 94.81 67 ILE A C 1
ATOM 514 O O . ILE A 1 67 ? -3.292 0.374 -13.287 1.00 94.81 67 ILE A O 1
ATOM 518 N N . ILE A 1 68 ? -2.217 -1.188 -14.494 1.00 92.56 68 ILE A N 1
ATOM 519 C CA . ILE A 1 68 ? -1.886 -0.332 -15.627 1.00 92.56 68 ILE A CA 1
ATOM 520 C C . ILE A 1 68 ? -2.520 -0.956 -16.861 1.00 92.56 68 ILE A C 1
ATOM 522 O O . ILE A 1 68 ? -2.425 -2.171 -17.039 1.00 92.56 68 ILE A O 1
ATOM 526 N N . ASP A 1 69 ? -3.181 -0.133 -17.667 1.00 92.06 69 ASP A N 1
ATOM 527 C CA . ASP A 1 69 ? -3.581 -0.532 -19.010 1.00 92.06 69 ASP A CA 1
ATOM 528 C C . ASP A 1 69 ? -2.323 -0.529 -19.893 1.00 92.06 69 ASP A C 1
ATOM 530 O O . ASP A 1 69 ? -1.634 0.496 -19.945 1.00 92.06 69 ASP A O 1
ATOM 534 N N . PRO A 1 70 ? -1.929 -1.667 -20.491 1.00 84.00 70 PRO A N 1
ATOM 535 C CA . PRO A 1 70 ? -0.759 -1.719 -21.355 1.00 84.00 70 PRO A CA 1
ATOM 536 C C . PRO A 1 70 ? -1.023 -1.190 -22.776 1.00 84.00 70 PRO A C 1
ATOM 538 O O . PRO A 1 70 ? -0.078 -1.192 -23.569 1.00 84.00 70 PRO A O 1
ATOM 541 N N . TYR A 1 71 ? -2.259 -0.785 -23.099 1.00 85.12 71 TYR A N 1
ATOM 542 C CA . TYR A 1 71 ? -2.688 -0.344 -24.431 1.00 85.12 71 TYR A CA 1
ATOM 543 C C . TYR A 1 71 ? -2.920 1.167 -24.530 1.00 85.12 71 TYR A C 1
ATOM 545 O O . TYR A 1 71 ? -3.406 1.781 -23.554 1.00 85.12 71 TYR A O 1
#

pLDDT: mean 88.46, std 14.07, range [41.66, 97.69]

InterPro domains:
  IPR005177 Bifunctional kinase-pyrophosphorylase [PF03618] (1-70)
  IPR005177 Bifunctional kinase-pyrophosphorylase [PTHR31756] (1-70)

Foldseek 3Di:
DPDAPPDLVLLVPFQAEEEEAPPLCQVVVCVVCVVVVGRYHYHYDDPPDDDDVSNVVDDPVRYDYGDDDPD

Radius of gyration: 11.83 Å; Cα contacts (8 Å, |Δi|>4): 92; chains: 1; bounding box: 22×31×36 Å

Sequence (71 aa):
KYDDGKNPSGFEKADIVIIGVSRTSKTPLSMFLAYKKIKAANLPLVPEVPLPEELFKIPAKKIVGLIIDPY

Organism: NCBI:txid408170